Protein AF-A0A1Q6K5W5-F1 (afdb_monomer)

Nearest PDB structures (foldseek):
  8qoz-assembly1_A  TM=5.481E-01  e=4.706E+00  Homo sapiens
  1oe5-assembly1_B  TM=5.941E-01  e=8.764E+00  Xenopus laevis

Structure (mmCIF, N/CA/C/O backbone):
data_AF-A0A1Q6K5W5-F1
#
_entry.id   AF-A0A1Q6K5W5-F1
#
loop_
_atom_site.group_PDB
_atom_site.id
_atom_site.type_symbol
_atom_site.label_atom_id
_atom_site.label_alt_id
_atom_site.label_comp_id
_atom_site.label_asym_id
_atom_site.label_entity_id
_atom_site.label_seq_id
_atom_site.pdbx_PDB_ins_code
_atom_site.Cartn_x
_atom_site.Cartn_y
_atom_site.Cartn_z
_atom_site.occupancy
_atom_site.B_iso_or_equiv
_atom_site.auth_seq_id
_atom_site.auth_comp_id
_atom_site.auth_asym_id
_atom_site.auth_atom_id
_atom_site.pdbx_PDB_model_num
ATOM 1 N N . MET A 1 1 ? -31.788 -25.763 -8.143 1.00 43.78 1 MET A N 1
ATOM 2 C CA . MET A 1 1 ? -30.328 -25.983 -8.083 1.00 43.78 1 MET A CA 1
ATOM 3 C C . MET A 1 1 ? -29.753 -24.841 -7.254 1.00 43.78 1 MET A C 1
ATOM 5 O O . MET A 1 1 ? -29.617 -23.742 -7.770 1.00 43.78 1 MET A O 1
ATOM 9 N N . ASN A 1 2 ? -29.578 -25.044 -5.943 1.00 41.84 2 ASN A N 1
ATOM 10 C CA . ASN A 1 2 ? -29.173 -23.977 -5.020 1.00 41.84 2 ASN A CA 1
ATOM 11 C C . ASN A 1 2 ? -27.651 -23.857 -5.021 1.00 41.84 2 ASN A C 1
ATOM 13 O O . ASN A 1 2 ? -26.967 -24.567 -4.290 1.00 41.84 2 ASN A O 1
ATOM 17 N N . ILE A 1 3 ? -27.133 -22.972 -5.869 1.00 48.47 3 ILE A N 1
ATOM 18 C CA . ILE A 1 3 ? -25.742 -22.535 -5.790 1.00 48.47 3 ILE A CA 1
ATOM 19 C C . ILE A 1 3 ? -25.660 -21.592 -4.585 1.00 48.47 3 ILE A C 1
ATOM 21 O O . ILE A 1 3 ? -26.181 -20.480 -4.613 1.00 48.47 3 ILE A O 1
ATOM 25 N N . THR A 1 4 ? -25.080 -22.060 -3.483 1.00 48.31 4 THR A N 1
ATOM 26 C CA . THR A 1 4 ? -24.908 -21.265 -2.262 1.00 48.31 4 THR A CA 1
ATOM 27 C C . THR A 1 4 ? -23.870 -20.173 -2.511 1.00 48.31 4 THR A C 1
ATOM 29 O O . THR A 1 4 ? -22.826 -20.454 -3.096 1.00 48.31 4 THR A O 1
ATOM 32 N N . ILE A 1 5 ? -24.101 -18.951 -2.022 1.00 50.88 5 ILE A N 1
ATOM 33 C CA . ILE A 1 5 ? -23.175 -17.803 -2.147 1.00 50.88 5 ILE A CA 1
ATOM 34 C C . ILE A 1 5 ? -21.733 -18.184 -1.749 1.00 50.88 5 ILE A C 1
ATOM 36 O O . ILE A 1 5 ? -20.779 -17.819 -2.430 1.00 50.88 5 ILE A O 1
ATOM 40 N N . ASN A 1 6 ? -21.580 -19.030 -0.726 1.00 44.00 6 ASN A N 1
ATOM 41 C CA . ASN A 1 6 ? -20.289 -19.556 -0.269 1.00 44.00 6 ASN A CA 1
ATOM 42 C C . ASN A 1 6 ? -19.522 -20.372 -1.327 1.00 44.00 6 ASN A C 1
ATOM 44 O O . ASN A 1 6 ? -18.296 -20.387 -1.304 1.00 44.00 6 ASN A O 1
ATOM 48 N N . SER A 1 7 ? -20.217 -21.057 -2.241 1.00 50.56 7 SER A N 1
ATOM 49 C CA . SER A 1 7 ? -19.577 -21.793 -3.343 1.00 50.56 7 SER A CA 1
ATOM 50 C C . SER A 1 7 ? -19.033 -20.849 -4.415 1.00 50.56 7 SER A C 1
ATOM 52 O O . SER A 1 7 ? -17.930 -21.052 -4.903 1.00 50.56 7 SER A O 1
ATOM 54 N N . ILE A 1 8 ? -19.748 -19.754 -4.693 1.00 52.75 8 ILE A N 1
ATOM 55 C CA . ILE A 1 8 ? -19.333 -18.733 -5.662 1.00 52.75 8 ILE A CA 1
ATOM 56 C C . ILE A 1 8 ? -18.112 -17.967 -5.141 1.00 52.75 8 ILE A C 1
ATOM 58 O O . ILE A 1 8 ? -17.171 -17.740 -5.898 1.00 52.75 8 ILE A O 1
ATOM 62 N N . ILE A 1 9 ? -18.108 -17.606 -3.852 1.00 47.22 9 ILE A N 1
ATOM 63 C CA . ILE A 1 9 ? -16.974 -16.927 -3.204 1.00 47.22 9 ILE A CA 1
ATOM 64 C C . ILE A 1 9 ? -15.739 -17.834 -3.216 1.00 47.22 9 ILE A C 1
ATOM 66 O O . ILE A 1 9 ? -14.692 -17.416 -3.702 1.00 47.22 9 ILE A O 1
ATOM 70 N N . LYS A 1 10 ? -15.879 -19.104 -2.806 1.00 45.16 10 LYS A N 1
ATOM 71 C CA . LYS A 1 10 ? -14.777 -20.077 -2.870 1.00 45.16 10 LYS A CA 1
ATOM 72 C C . LYS A 1 10 ? -14.250 -20.269 -4.287 1.00 45.16 10 LYS A C 1
ATOM 74 O O . LYS A 1 10 ? -13.040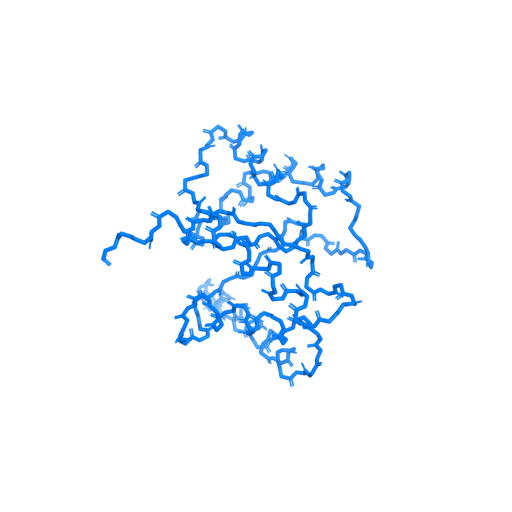 -20.332 -4.474 1.00 45.16 10 LYS A O 1
ATOM 79 N N . ASP A 1 11 ? -15.118 -20.343 -5.291 1.00 48.88 11 ASP A N 1
ATOM 80 C CA . ASP A 1 11 ? -14.697 -20.512 -6.683 1.00 48.88 11 ASP A CA 1
ATOM 81 C C . ASP A 1 11 ? -13.982 -19.269 -7.233 1.00 48.88 11 ASP A C 1
ATOM 83 O O . ASP A 1 11 ? -13.048 -19.402 -8.029 1.00 48.88 11 ASP A O 1
ATOM 87 N N . ALA A 1 12 ? -14.385 -18.065 -6.815 1.00 50.59 12 ALA A N 1
ATOM 88 C CA . ALA A 1 12 ? -13.723 -16.813 -7.179 1.00 50.59 12 ALA A CA 1
ATOM 89 C C . ALA A 1 12 ? -12.337 -16.695 -6.521 1.00 50.59 12 ALA A C 1
ATOM 91 O O . ALA A 1 12 ? -11.352 -16.484 -7.232 1.00 50.59 12 ALA A O 1
ATOM 92 N N . GLU A 1 13 ? -12.243 -16.949 -5.212 1.00 44.19 13 GLU A N 1
ATOM 93 C CA . GLU A 1 13 ? -10.979 -17.002 -4.461 1.00 44.19 13 GLU A CA 1
ATOM 94 C C . GLU A 1 13 ? -10.033 -18.058 -5.042 1.00 44.19 13 GLU A C 1
ATOM 96 O O . GLU A 1 13 ? -8.848 -17.805 -5.251 1.00 44.19 13 GLU A O 1
ATOM 101 N N . THR A 1 14 ? -10.560 -19.234 -5.397 1.00 47.56 14 THR A N 1
ATOM 102 C CA . THR A 1 14 ? -9.768 -20.323 -5.983 1.00 47.56 14 THR A CA 1
ATOM 103 C C . THR A 1 14 ? -9.261 -19.955 -7.379 1.00 47.56 14 THR A C 1
ATOM 105 O O . THR A 1 14 ? -8.121 -20.280 -7.721 1.00 47.56 14 THR A O 1
ATOM 108 N N . LYS A 1 15 ? -10.053 -19.252 -8.200 1.00 49.16 15 LYS A N 1
ATOM 109 C CA . LYS A 1 15 ? -9.634 -18.789 -9.536 1.00 49.16 15 LYS A CA 1
ATOM 110 C C . LYS A 1 15 ? -8.591 -17.679 -9.463 1.00 49.16 15 LYS A C 1
ATOM 112 O O . LYS A 1 15 ? -7.614 -17.741 -10.211 1.00 49.16 15 LYS A O 1
ATOM 117 N N . GLU A 1 16 ? -8.758 -16.714 -8.563 1.00 50.16 16 GLU A N 1
ATOM 118 C CA . GLU A 1 16 ? -7.774 -15.656 -8.325 1.00 50.16 16 GLU A CA 1
ATOM 119 C C . GLU A 1 16 ? -6.469 -16.240 -7.772 1.00 50.16 16 GLU A C 1
ATOM 121 O O . GLU A 1 16 ? -5.404 -16.011 -8.346 1.00 50.16 16 GLU A O 1
ATOM 126 N N . TYR A 1 17 ? -6.546 -17.118 -6.768 1.00 48.88 17 TYR A N 1
ATOM 127 C CA . TYR A 1 17 ? -5.397 -17.846 -6.227 1.00 48.88 17 TYR A CA 1
ATOM 128 C C . TYR A 1 17 ? -4.689 -18.693 -7.293 1.00 48.88 17 TYR A C 1
ATOM 130 O O . TYR A 1 17 ? -3.462 -18.678 -7.395 1.00 48.88 17 TYR A O 1
ATOM 138 N N . THR A 1 18 ? -5.434 -19.400 -8.147 1.00 49.84 18 THR A N 1
ATOM 139 C CA . THR A 1 18 ? -4.855 -20.219 -9.226 1.00 49.84 18 THR A CA 1
ATOM 140 C C . THR A 1 18 ? -4.207 -19.354 -10.308 1.00 49.84 18 THR A C 1
ATOM 142 O O . THR A 1 18 ? -3.136 -19.698 -10.812 1.00 49.84 18 THR A O 1
ATOM 145 N N . TYR A 1 19 ? -4.804 -18.209 -10.650 1.00 54.47 19 TYR A N 1
ATOM 146 C CA . TYR A 1 19 ? -4.219 -17.232 -1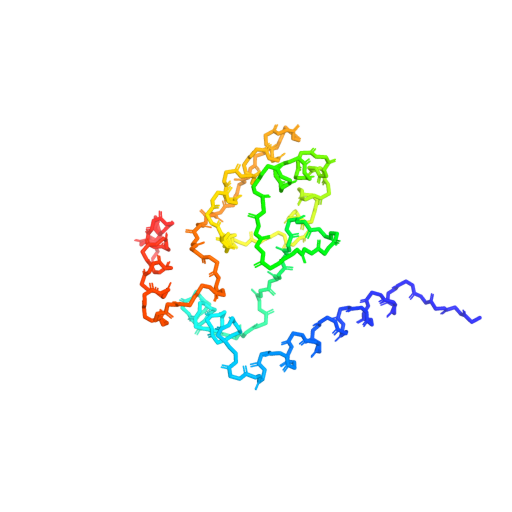1.568 1.00 54.47 19 TYR A CA 1
ATOM 147 C C . TYR A 1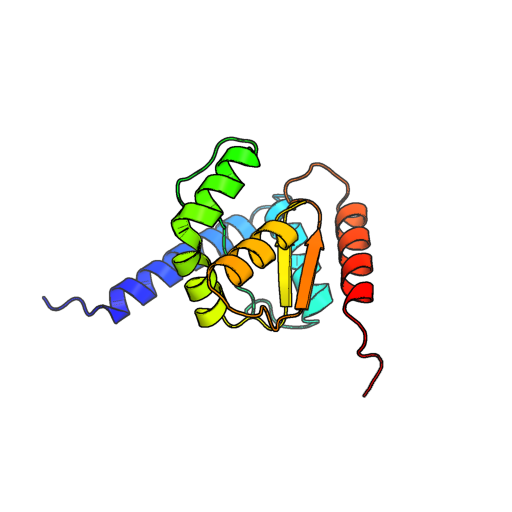 19 ? -2.933 -16.625 -10.996 1.00 54.47 19 TYR A C 1
ATOM 149 O O . TYR A 1 19 ? -1.908 -16.590 -11.683 1.00 54.47 19 TYR A O 1
ATOM 157 N N . LEU A 1 20 ? -2.946 -16.217 -9.725 1.00 54.12 20 LEU A N 1
ATOM 158 C CA . LEU A 1 20 ? -1.775 -15.696 -9.026 1.00 54.12 20 LEU A CA 1
ATOM 159 C C . LEU A 1 20 ? -0.676 -16.756 -8.933 1.00 54.12 20 LEU A C 1
ATOM 161 O O . LEU A 1 20 ? 0.450 -16.478 -9.326 1.00 54.12 20 LEU A O 1
ATOM 165 N N . LYS A 1 21 ? -0.990 -17.999 -8.548 1.00 55.66 21 LYS A N 1
ATOM 166 C CA . LYS A 1 21 ? -0.033 -19.118 -8.489 1.00 55.66 21 LYS A CA 1
ATOM 167 C C . LYS A 1 21 ? 0.562 -19.452 -9.861 1.00 55.66 21 LYS A C 1
ATOM 169 O O . LYS A 1 21 ? 1.768 -19.662 -9.981 1.00 55.66 21 LYS A O 1
ATOM 174 N N . LYS A 1 22 ? -0.253 -19.441 -10.921 1.00 54.50 22 LYS A N 1
ATOM 175 C CA . LYS A 1 22 ? 0.200 -19.656 -12.306 1.00 54.50 22 LYS A CA 1
ATOM 176 C C . LYS A 1 22 ? 1.114 -18.528 -12.790 1.00 54.50 22 LYS A C 1
ATOM 178 O O . LYS A 1 22 ? 2.093 -18.805 -13.479 1.00 54.50 22 LYS A O 1
ATOM 183 N N . ASN A 1 23 ? 0.852 -17.279 -12.410 1.00 52.69 23 ASN A N 1
ATOM 184 C CA . ASN A 1 23 ? 1.735 -16.156 -12.733 1.00 52.69 23 ASN A CA 1
ATOM 185 C C . ASN A 1 23 ? 2.994 -16.130 -11.855 1.00 52.69 23 ASN A C 1
ATOM 187 O O . ASN A 1 23 ? 4.072 -15.856 -12.373 1.00 52.69 23 ASN A O 1
ATOM 191 N N . MET A 1 24 ? 2.894 -16.532 -10.585 1.00 53.16 24 MET A N 1
ATOM 192 C CA . MET A 1 24 ? 4.024 -16.722 -9.667 1.00 53.16 24 MET A CA 1
ATOM 193 C C . MET A 1 24 ? 4.972 -17.844 -10.097 1.00 53.16 24 MET A C 1
ATOM 195 O O . MET A 1 24 ? 6.156 -17.790 -9.784 1.00 53.16 24 MET A O 1
ATOM 199 N 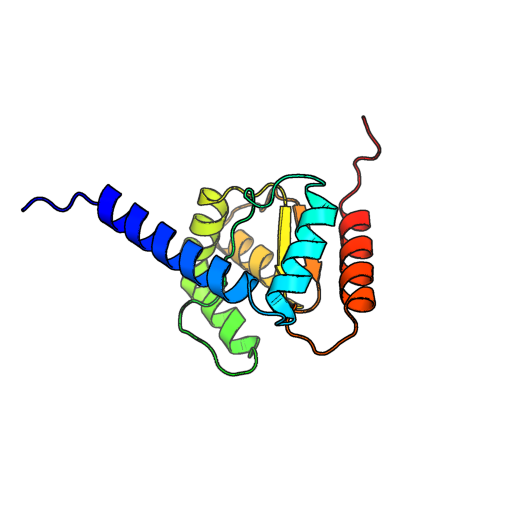N . SER A 1 25 ? 4.487 -18.823 -10.867 1.00 49.84 25 SER A N 1
ATOM 200 C CA . SER A 1 25 ? 5.322 -19.876 -11.461 1.00 49.84 25 SER A CA 1
ATOM 201 C C . SER A 1 25 ? 6.153 -19.425 -12.673 1.00 49.84 25 SER A C 1
ATOM 203 O O . SER A 1 25 ? 7.031 -20.158 -13.123 1.00 49.84 25 SER A O 1
ATOM 205 N N . LYS A 1 26 ? 5.903 -18.227 -13.223 1.00 52.50 26 LYS A N 1
ATOM 206 C CA . LYS A 1 26 ? 6.682 -17.668 -14.336 1.00 52.50 26 LYS A CA 1
ATOM 207 C C . LYS A 1 26 ? 7.804 -16.791 -13.778 1.00 52.50 26 LYS A C 1
ATOM 209 O O . LYS A 1 26 ? 7.537 -15.950 -12.926 1.00 52.50 26 LYS A O 1
ATOM 214 N N . ASN A 1 27 ? 9.012 -16.878 -14.350 1.00 57.31 27 ASN A N 1
ATOM 215 C CA . ASN A 1 27 ? 10.197 -16.031 -14.067 1.00 57.31 27 ASN A CA 1
ATOM 216 C C . ASN A 1 27 ? 10.003 -14.511 -14.313 1.00 57.31 27 ASN A C 1
ATOM 218 O O . ASN A 1 27 ? 10.969 -13.764 -14.474 1.00 57.31 27 ASN A O 1
ATOM 222 N N . SER A 1 28 ? 8.761 -14.036 -14.376 1.00 68.19 28 SER A N 1
ATOM 223 C CA . SER A 1 28 ? 8.418 -12.624 -14.456 1.00 68.19 28 SER A CA 1
ATOM 224 C C . SER A 1 28 ? 8.869 -11.869 -13.199 1.00 68.19 28 SER A C 1
ATOM 226 O O . SER A 1 28 ? 8.928 -12.413 -12.097 1.00 68.19 28 SER A O 1
ATOM 228 N N . ILE A 1 29 ? 9.223 -10.597 -13.385 1.00 76.06 29 ILE A N 1
ATOM 229 C CA . ILE A 1 29 ? 9.856 -9.753 -12.361 1.00 76.06 29 ILE A CA 1
ATOM 230 C C . ILE A 1 29 ? 8.942 -9.563 -11.141 1.00 76.06 29 ILE A C 1
ATOM 232 O O . ILE A 1 29 ? 9.397 -9.661 -10.004 1.00 76.06 29 ILE A O 1
ATOM 236 N N . PHE A 1 30 ? 7.649 -9.331 -11.378 1.00 77.75 30 PHE A N 1
ATOM 237 C CA . PHE A 1 30 ? 6.696 -8.957 -10.334 1.00 77.75 30 PHE A CA 1
ATOM 238 C C . PHE A 1 30 ? 6.495 -10.061 -9.273 1.00 77.75 30 PHE A C 1
ATOM 240 O O . PHE A 1 30 ? 6.759 -9.798 -8.100 1.00 77.75 30 PHE A O 1
ATOM 247 N N . PRO A 1 31 ? 6.143 -11.313 -9.628 1.00 79.69 31 PRO A N 1
ATOM 248 C CA . PRO A 1 31 ? 5.960 -12.368 -8.635 1.00 79.69 31 PRO A CA 1
ATOM 249 C C . PRO A 1 31 ? 7.249 -12.778 -7.917 1.00 79.69 31 PRO A C 1
ATOM 251 O O . PRO A 1 31 ? 7.222 -13.120 -6.738 1.00 79.69 31 PRO A O 1
ATOM 254 N N . ARG A 1 32 ? 8.399 -12.700 -8.603 1.00 82.44 32 ARG A N 1
ATOM 255 C CA . ARG A 1 32 ? 9.706 -12.967 -7.989 1.00 82.44 32 ARG A CA 1
ATOM 256 C C . ARG A 1 32 ? 10.019 -11.970 -6.874 1.00 82.44 32 ARG A C 1
ATOM 258 O O . ARG A 1 32 ? 10.488 -12.373 -5.814 1.00 82.44 32 ARG A O 1
ATOM 265 N N . ARG A 1 33 ? 9.759 -10.680 -7.103 1.00 85.94 33 ARG A N 1
ATOM 266 C CA . ARG A 1 33 ? 9.977 -9.626 -6.101 1.00 85.94 33 ARG A CA 1
ATOM 267 C C . ARG A 1 33 ? 9.007 -9.730 -4.937 1.00 85.94 33 ARG A C 1
ATOM 269 O O . ARG A 1 33 ? 9.448 -9.648 -3.800 1.00 85.94 33 ARG A O 1
ATOM 276 N N . ILE A 1 34 ? 7.736 -10.016 -5.214 1.00 83.88 34 ILE A N 1
ATOM 277 C CA . ILE A 1 34 ? 6.748 -10.336 -4.178 1.00 83.88 34 ILE A CA 1
ATOM 278 C C . ILE A 1 34 ? 7.260 -11.449 -3.268 1.00 83.88 34 ILE A C 1
ATOM 280 O O . ILE A 1 34 ? 7.314 -11.257 -2.059 1.00 83.88 34 ILE A O 1
ATOM 284 N N . LYS A 1 35 ? 7.724 -12.566 -3.840 1.00 82.06 35 LYS A N 1
ATOM 285 C CA . LYS A 1 35 ? 8.252 -13.684 -3.052 1.00 82.06 35 LYS A CA 1
ATOM 286 C C . LYS A 1 35 ? 9.409 -13.252 -2.141 1.00 82.06 35 LYS A C 1
ATOM 288 O O . LYS A 1 35 ? 9.406 -13.585 -0.962 1.00 82.06 35 LYS A O 1
ATOM 293 N N . LYS A 1 36 ? 10.357 -12.464 -2.660 1.00 85.31 36 LYS A N 1
ATOM 294 C CA . LYS A 1 36 ? 11.479 -11.933 -1.866 1.00 85.31 36 LYS A CA 1
ATOM 295 C C . LYS A 1 36 ? 11.014 -11.006 -0.734 1.00 85.31 36 LYS A C 1
ATOM 297 O O . LYS A 1 36 ? 11.533 -11.097 0.372 1.00 85.31 36 LYS A O 1
ATOM 302 N N . MET A 1 37 ? 10.037 -10.131 -0.987 1.00 86.06 37 MET A N 1
ATOM 303 C CA . MET A 1 37 ? 9.464 -9.249 0.042 1.00 86.06 37 MET A CA 1
ATOM 304 C C . MET A 1 37 ? 8.732 -10.042 1.128 1.00 86.06 37 MET A C 1
ATOM 306 O O . MET A 1 37 ? 8.867 -9.734 2.308 1.00 86.06 37 MET A O 1
ATOM 310 N N . GLN A 1 38 ? 8.000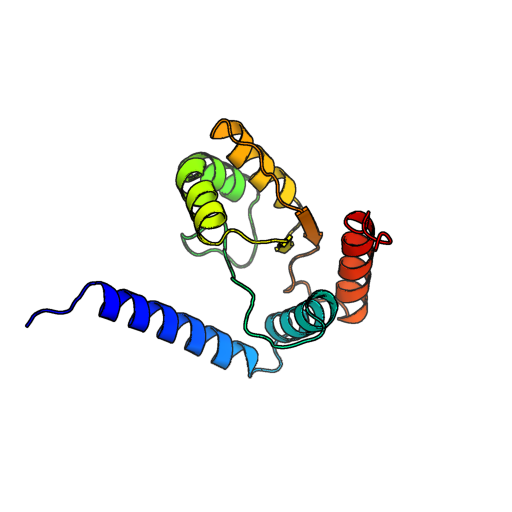 -11.089 0.744 1.00 80.06 38 GLN A N 1
ATOM 311 C CA . GLN A 1 38 ? 7.341 -11.989 1.689 1.00 80.06 38 GLN A CA 1
ATOM 312 C C . GLN A 1 38 ? 8.346 -12.721 2.578 1.00 80.06 38 GLN A C 1
ATOM 314 O O . GLN A 1 38 ? 8.167 -12.755 3.792 1.00 80.06 38 GLN A O 1
ATOM 319 N N . GLU A 1 39 ? 9.399 -13.292 1.985 1.00 82.25 39 GLU A N 1
ATOM 320 C CA . GLU A 1 39 ? 10.467 -13.981 2.720 1.00 82.25 39 GLU A CA 1
ATOM 321 C C . GLU A 1 39 ? 11.150 -13.040 3.725 1.00 82.25 39 GLU A C 1
ATOM 323 O O . GLU A 1 39 ? 11.438 -13.449 4.849 1.00 82.25 39 GLU A O 1
ATOM 328 N N . GLU A 1 40 ? 11.339 -11.770 3.357 1.00 84.25 40 GLU A N 1
ATOM 329 C CA . GLU A 1 40 ? 11.923 -10.753 4.234 1.00 84.25 40 GLU A CA 1
ATOM 330 C C . GLU A 1 40 ? 11.017 -10.399 5.431 1.00 84.25 40 GLU A C 1
ATOM 332 O O . GLU A 1 40 ? 11.515 -10.267 6.550 1.00 84.25 40 GLU A O 1
ATOM 337 N N . VAL A 1 41 ? 9.699 -10.270 5.221 1.00 80.62 41 VAL A N 1
ATOM 338 C CA . VAL A 1 41 ? 8.738 -9.886 6.278 1.00 80.62 41 VAL A CA 1
ATOM 339 C C . VAL A 1 41 ? 8.352 -11.066 7.163 1.00 80.62 41 VAL A C 1
ATOM 341 O O . VAL A 1 41 ? 8.484 -10.997 8.382 1.00 80.62 41 VAL A O 1
ATOM 344 N N . LEU A 1 42 ? 7.857 -12.150 6.566 1.00 70.38 42 LEU A N 1
ATOM 345 C CA . LEU A 1 42 ? 7.232 -13.251 7.305 1.00 70.38 42 LEU A CA 1
ATOM 346 C C . LEU A 1 42 ? 8.253 -14.259 7.826 1.00 70.38 42 LEU A C 1
ATOM 348 O O . LEU A 1 42 ? 7.935 -15.042 8.723 1.00 70.38 42 LEU A O 1
ATOM 352 N N . ARG A 1 43 ? 9.455 -14.294 7.227 1.00 68.44 43 ARG A N 1
ATOM 353 C CA . ARG A 1 43 ? 10.521 -15.277 7.500 1.00 68.44 43 ARG A CA 1
ATOM 354 C C . ARG A 1 43 ? 10.047 -16.748 7.456 1.00 68.44 43 ARG A C 1
ATOM 356 O O . ARG A 1 43 ? 10.777 -17.636 7.885 1.00 68.44 43 ARG A O 1
ATOM 363 N N . THR A 1 44 ? 8.826 -17.007 6.966 1.00 55.78 44 THR A N 1
ATOM 364 C CA . THR A 1 44 ? 8.082 -18.281 6.970 1.00 55.78 44 THR A CA 1
ATOM 365 C C . THR A 1 44 ? 7.005 -18.292 5.852 1.00 55.78 44 THR A C 1
ATOM 367 O O . THR A 1 44 ? 7.145 -17.587 4.856 1.00 55.78 44 THR A O 1
ATOM 370 N N . ASN A 1 45 ? 5.975 -19.147 5.959 1.00 55.06 45 ASN A N 1
ATOM 371 C CA . ASN A 1 45 ? 5.084 -19.613 4.884 1.00 55.06 45 ASN A CA 1
ATOM 372 C C . ASN A 1 45 ? 4.326 -18.503 4.109 1.00 55.06 45 ASN A C 1
ATOM 374 O O . ASN A 1 45 ? 3.826 -17.538 4.672 1.00 55.06 45 ASN A O 1
ATOM 378 N N . ILE A 1 46 ? 4.173 -18.726 2.799 1.00 59.03 46 ILE A N 1
ATOM 379 C CA . ILE A 1 46 ? 3.786 -17.801 1.710 1.00 59.03 46 ILE A CA 1
ATOM 380 C C . ILE A 1 46 ? 2.286 -17.413 1.715 1.00 59.03 46 ILE A C 1
ATOM 382 O O . ILE A 1 46 ? 1.840 -16.646 0.862 1.00 59.03 46 ILE A O 1
ATOM 386 N N . ASN A 1 47 ? 1.491 -17.932 2.655 1.00 63.66 47 ASN A N 1
ATOM 387 C CA . ASN A 1 47 ? 0.025 -17.885 2.583 1.00 63.66 47 ASN A CA 1
ATOM 388 C C . ASN A 1 47 ? -0.632 -16.679 3.276 1.00 63.66 47 ASN A C 1
ATOM 390 O O . ASN A 1 47 ? -1.840 -16.525 3.137 1.00 63.66 47 ASN A O 1
ATOM 394 N N . ASP A 1 48 ? 0.121 -15.842 3.994 1.00 76.25 48 ASP A N 1
ATOM 395 C CA . ASP A 1 48 ? -0.443 -14.760 4.819 1.00 76.25 48 ASP A CA 1
ATOM 396 C C . ASP A 1 48 ? -0.276 -13.369 4.185 1.00 76.25 48 ASP A C 1
ATOM 398 O O . ASP A 1 48 ? 0.199 -12.416 4.799 1.00 76.25 48 ASP A O 1
ATOM 402 N N . ILE A 1 49 ? -0.594 -13.262 2.891 1.00 81.75 49 ILE A N 1
ATOM 403 C CA . ILE A 1 49 ? -0.647 -11.976 2.187 1.00 81.75 49 ILE A CA 1
ATOM 404 C C . ILE A 1 49 ? -1.914 -11.866 1.351 1.00 81.75 49 ILE A C 1
ATOM 406 O O . ILE A 1 49 ? -2.414 -12.854 0.816 1.00 81.75 49 ILE A O 1
ATOM 410 N N . THR A 1 50 ? -2.384 -10.636 1.171 1.00 86.62 50 THR A N 1
ATOM 411 C CA . THR A 1 50 ? -3.493 -10.317 0.270 1.00 86.62 50 THR A CA 1
ATOM 412 C C . THR A 1 50 ? -3.076 -9.213 -0.692 1.00 86.62 50 THR A C 1
ATOM 414 O O . THR A 1 50 ? -2.346 -8.293 -0.322 1.00 86.62 50 THR A O 1
ATOM 417 N N . PHE A 1 51 ? -3.549 -9.299 -1.934 1.00 87.25 51 PHE A N 1
ATOM 418 C CA . PHE A 1 51 ? -3.333 -8.276 -2.950 1.00 87.25 51 PHE A CA 1
ATOM 419 C C . PHE A 1 51 ? -4.587 -7.443 -3.137 1.00 87.25 51 PHE A C 1
ATOM 421 O O . PHE A 1 51 ? -5.688 -7.969 -3.258 1.00 87.25 51 PHE A O 1
ATOM 428 N N . MET A 1 52 ? -4.402 -6.133 -3.234 1.00 89.94 52 MET A N 1
ATOM 429 C CA . MET A 1 52 ? -5.490 -5.211 -3.502 1.00 89.94 52 MET A CA 1
ATOM 430 C C . MET A 1 52 ? -4.998 -4.084 -4.403 1.00 89.94 52 MET A C 1
ATOM 432 O O . MET A 1 52 ? -4.103 -3.323 -4.044 1.00 89.94 52 MET A O 1
ATOM 436 N N . ASN A 1 53 ? -5.630 -3.942 -5.565 1.00 90.19 53 ASN A N 1
ATOM 437 C CA . ASN A 1 53 ? -5.499 -2.737 -6.380 1.00 90.19 53 ASN A CA 1
ATOM 438 C C . ASN A 1 53 ? -6.499 -1.679 -5.907 1.00 90.19 53 ASN A C 1
ATOM 440 O O . ASN A 1 53 ? -7.654 -2.014 -5.638 1.00 90.19 53 ASN A O 1
ATOM 444 N N . ILE A 1 54 ? -6.081 -0.409 -5.875 1.00 92.88 54 ILE A N 1
ATOM 445 C CA . ILE A 1 54 ? -6.974 0.725 -5.586 1.00 92.88 54 ILE A CA 1
ATOM 446 C C . ILE A 1 54 ? -8.004 0.886 -6.709 1.00 92.88 54 ILE A C 1
ATOM 448 O O . ILE A 1 54 ? -9.199 0.915 -6.446 1.00 92.88 54 ILE A O 1
ATOM 452 N N . ASN A 1 55 ? -7.557 0.960 -7.967 1.00 90.81 55 ASN A N 1
ATOM 453 C CA . ASN A 1 55 ? -8.451 1.043 -9.121 1.00 90.81 55 ASN A CA 1
ATOM 454 C C . ASN A 1 55 ? -8.827 -0.363 -9.614 1.00 90.81 55 ASN A C 1
ATOM 456 O O . ASN A 1 55 ? -7.946 -1.173 -9.906 1.00 90.81 55 ASN A O 1
ATOM 460 N N . LYS A 1 56 ? -10.132 -0.640 -9.737 1.00 88.62 56 LYS A N 1
ATOM 461 C CA . LYS A 1 56 ? -10.669 -1.939 -10.177 1.00 88.62 56 LYS A CA 1
ATOM 462 C C . LYS A 1 56 ? -11.131 -1.966 -11.641 1.00 88.62 56 LYS A C 1
ATOM 464 O O . LYS A 1 56 ? -11.502 -3.022 -12.135 1.00 88.62 56 LYS A O 1
ATOM 469 N N . ARG A 1 57 ? -11.118 -0.837 -12.361 1.00 82.00 57 ARG A N 1
ATOM 470 C CA . ARG A 1 57 ? -11.697 -0.712 -13.720 1.00 82.00 57 ARG A CA 1
ATOM 471 C C . ARG A 1 57 ? -10.823 -1.278 -14.851 1.00 82.00 57 ARG A C 1
ATOM 473 O O . ARG A 1 57 ? -11.149 -1.087 -16.018 1.00 82.00 57 ARG A O 1
ATOM 480 N N . GLY A 1 58 ? -9.731 -1.973 -14.527 1.00 67.75 58 GLY A N 1
ATOM 481 C CA . GLY A 1 58 ? -8.659 -2.247 -15.488 1.00 67.75 58 GLY A CA 1
ATOM 482 C C . GLY A 1 58 ? -7.883 -0.967 -15.828 1.00 67.75 58 GLY A C 1
ATOM 483 O O . GLY A 1 58 ? -8.373 0.144 -15.624 1.00 67.75 58 GLY A O 1
ATOM 484 N N . GLY A 1 59 ? -6.637 -1.106 -16.279 1.00 66.50 59 GLY A N 1
ATOM 485 C CA . GLY A 1 59 ? -5.735 0.029 -16.491 1.00 66.50 59 GLY A CA 1
ATOM 486 C C . GLY A 1 59 ? -4.931 -0.064 -17.782 1.00 66.50 59 GLY A C 1
ATOM 487 O O . GLY A 1 59 ? -4.851 -1.118 -18.411 1.00 66.50 59 GLY A O 1
ATOM 488 N N . PHE A 1 60 ? -4.334 1.068 -18.152 1.00 62.38 60 PHE A N 1
ATOM 489 C CA . PHE A 1 60 ? -3.344 1.178 -19.222 1.00 62.38 60 PHE A CA 1
ATOM 490 C C . PHE A 1 60 ? -1.961 0.712 -18.733 1.00 62.38 60 PHE A C 1
ATOM 492 O O . PHE A 1 60 ? -1.786 0.348 -17.571 1.00 62.38 60 PHE A O 1
ATOM 499 N N . SER A 1 61 ? -0.953 0.735 -19.609 1.00 70.25 61 SER A N 1
ATOM 500 C CA . SER A 1 61 ? 0.432 0.350 -19.285 1.00 70.25 61 SER A CA 1
ATOM 501 C C . SER A 1 61 ? 1.121 1.242 -18.239 1.00 70.25 61 SER A C 1
ATOM 503 O O . SER A 1 61 ? 2.223 0.916 -17.801 1.00 70.25 61 SER A O 1
ATOM 505 N N . TYR A 1 62 ? 0.492 2.349 -17.834 1.00 72.56 62 TYR A N 1
ATOM 506 C CA . TYR A 1 62 ? 0.986 3.288 -16.832 1.00 72.56 62 TYR A CA 1
ATOM 507 C C . TYR A 1 62 ? -0.153 3.811 -15.947 1.00 72.56 62 TYR A C 1
ATOM 509 O O . TYR A 1 62 ? -1.329 3.782 -16.321 1.00 72.56 62 TYR A O 1
ATOM 517 N N . THR A 1 63 ? 0.214 4.319 -14.771 1.00 81.56 63 THR A N 1
ATOM 518 C CA . THR A 1 63 ? -0.722 4.924 -13.820 1.00 81.56 63 THR A CA 1
ATOM 519 C C . THR A 1 63 ? -0.795 6.430 -14.036 1.00 81.56 63 THR A C 1
ATOM 521 O O . THR A 1 63 ? 0.191 7.136 -13.839 1.00 81.56 63 THR A O 1
ATOM 524 N N . ASP A 1 64 ? -1.979 6.936 -14.371 1.00 88.69 64 ASP A N 1
ATOM 525 C CA . ASP A 1 64 ? -2.289 8.361 -14.259 1.00 88.69 64 ASP A CA 1
ATOM 526 C C . ASP A 1 64 ? -2.746 8.663 -12.823 1.00 88.69 64 ASP A C 1
ATOM 528 O O . ASP A 1 64 ? -3.793 8.188 -12.366 1.00 88.69 64 ASP A O 1
ATOM 532 N N . MET A 1 65 ? -1.951 9.451 -12.095 1.00 90.31 65 MET A N 1
ATOM 533 C CA . MET A 1 65 ? -2.234 9.777 -10.697 1.00 90.31 65 MET A CA 1
ATOM 534 C C . MET A 1 65 ? -3.487 10.635 -10.523 1.00 90.31 65 MET A C 1
ATOM 536 O O . MET A 1 65 ? -4.147 10.524 -9.492 1.00 90.31 65 MET A O 1
ATOM 540 N N . THR A 1 66 ? -3.854 11.469 -11.493 1.00 91.88 66 THR A N 1
ATOM 541 C CA . THR A 1 66 ? -5.086 12.268 -11.430 1.00 91.88 66 THR A CA 1
ATOM 542 C C . THR A 1 66 ? -6.298 11.351 -11.502 1.00 91.88 66 THR A C 1
ATOM 544 O O . THR A 1 66 ? -7.178 11.421 -10.644 1.00 91.88 66 THR A O 1
ATOM 547 N N . ILE A 1 67 ? -6.303 10.425 -12.464 1.00 91.88 67 ILE A N 1
ATOM 548 C CA . ILE A 1 67 ? -7.369 9.425 -12.606 1.00 91.88 67 ILE A CA 1
ATOM 549 C C . ILE A 1 67 ? -7.450 8.548 -11.355 1.00 91.88 67 ILE A C 1
ATOM 551 O O . ILE A 1 67 ? -8.543 8.309 -10.838 1.00 91.88 67 ILE A O 1
ATOM 555 N N . LEU A 1 68 ? -6.304 8.100 -10.836 1.00 93.50 68 LEU A N 1
ATOM 556 C CA . LEU A 1 68 ? -6.260 7.270 -9.638 1.00 93.50 68 LEU A CA 1
ATOM 557 C C . LEU A 1 68 ? -6.782 8.008 -8.399 1.00 93.50 68 LEU A C 1
ATOM 559 O O . LEU A 1 68 ? -7.564 7.435 -7.644 1.00 93.50 68 LEU A O 1
ATOM 563 N N . ASN A 1 69 ? -6.393 9.272 -8.199 1.00 95.44 69 ASN A N 1
ATOM 564 C CA . ASN A 1 69 ? -6.903 10.101 -7.104 1.00 95.44 69 ASN A CA 1
ATOM 565 C C . ASN A 1 69 ? -8.424 10.276 -7.214 1.00 95.44 69 ASN A C 1
ATOM 567 O O . ASN A 1 69 ? -9.131 10.063 -6.230 1.00 95.44 69 ASN A O 1
ATOM 571 N N . THR A 1 70 ? -8.938 10.621 -8.399 1.00 95.44 70 THR A N 1
ATOM 572 C CA . THR A 1 70 ? -10.383 10.774 -8.625 1.00 95.44 70 THR A CA 1
ATOM 573 C C . THR A 1 70 ? -11.126 9.474 -8.342 1.00 95.44 70 THR A C 1
ATOM 575 O O . THR A 1 70 ? -12.135 9.490 -7.640 1.00 95.44 70 THR A O 1
ATOM 578 N N . TYR A 1 71 ? -10.603 8.339 -8.816 1.00 95.94 71 TYR A N 1
ATOM 579 C CA . TYR A 1 71 ? -11.172 7.028 -8.517 1.00 95.94 71 TYR A CA 1
ATOM 580 C C . TYR A 1 71 ? -11.185 6.759 -7.009 1.00 95.94 71 TYR A C 1
ATOM 582 O O . TYR A 1 71 ? -12.225 6.420 -6.452 1.00 95.94 71 TYR A O 1
ATOM 590 N N . ALA A 1 72 ? -10.050 6.941 -6.332 1.00 97.38 72 ALA A N 1
ATOM 591 C CA . ALA A 1 72 ? -9.932 6.666 -4.906 1.00 97.38 72 ALA A CA 1
ATOM 592 C C . ALA A 1 72 ? -10.878 7.536 -4.068 1.00 97.38 72 ALA A C 1
ATOM 594 O O . ALA A 1 72 ? -11.457 7.058 -3.098 1.00 97.38 72 ALA A O 1
ATOM 595 N N . MET A 1 73 ? -11.082 8.798 -4.457 1.00 97.81 73 MET A N 1
ATOM 596 C CA . MET A 1 73 ? -12.059 9.670 -3.805 1.00 97.81 73 MET A CA 1
ATOM 597 C C . MET A 1 73 ? -13.502 9.268 -4.118 1.00 97.81 73 MET A C 1
ATOM 599 O O . MET A 1 73 ? -14.351 9.375 -3.240 1.00 97.81 73 MET A O 1
ATOM 603 N N . GLN A 1 74 ? -13.797 8.803 -5.334 1.00 97.94 74 GLN A N 1
ATOM 604 C CA . GLN A 1 74 ? -15.134 8.330 -5.703 1.00 97.94 74 GLN A CA 1
ATOM 605 C C . GLN A 1 74 ? -15.521 7.049 -4.944 1.00 97.94 74 GLN A C 1
ATOM 607 O O . GLN A 1 74 ? -16.677 6.903 -4.561 1.00 97.94 74 GLN A O 1
ATOM 612 N N . PHE A 1 75 ? -14.564 6.146 -4.716 1.00 97.75 75 PHE A N 1
ATOM 613 C CA . PHE A 1 75 ? -14.778 4.825 -4.109 1.00 97.75 75 PHE A CA 1
ATOM 614 C C . PHE A 1 75 ? -14.133 4.693 -2.724 1.00 97.75 75 PHE A C 1
ATOM 616 O O . PHE A 1 75 ? -13.706 3.604 -2.335 1.00 97.75 75 PHE A O 1
ATOM 623 N N . SER A 1 76 ? -14.036 5.795 -1.974 1.00 98.25 76 SER A N 1
ATOM 624 C CA . SER A 1 76 ? -13.329 5.817 -0.689 1.00 98.25 76 SER A CA 1
ATOM 625 C C . SER A 1 76 ? -13.896 4.804 0.303 1.00 98.25 76 SER A C 1
ATOM 627 O O . SER A 1 76 ? -13.131 4.054 0.903 1.00 98.25 76 SER A O 1
ATOM 629 N N . ASP A 1 77 ? -15.224 4.720 0.416 1.00 98.12 77 ASP A N 1
ATOM 630 C CA . ASP A 1 77 ? -15.879 3.801 1.352 1.00 98.12 77 ASP A CA 1
ATOM 631 C C . ASP A 1 77 ? -15.586 2.337 1.006 1.00 98.12 77 ASP A C 1
ATOM 633 O O . ASP A 1 77 ? -15.295 1.548 1.901 1.00 98.12 77 ASP A O 1
ATOM 637 N N . ASN A 1 78 ? -15.578 1.982 -0.284 1.00 97.94 78 ASN A N 1
ATOM 638 C CA . ASN A 1 78 ? -15.244 0.628 -0.733 1.00 97.94 78 ASN A CA 1
ATOM 639 C C . ASN A 1 78 ? -13.788 0.270 -0.421 1.00 97.94 78 ASN A C 1
ATOM 641 O O . ASN A 1 78 ? -13.520 -0.817 0.077 1.00 97.94 78 ASN A O 1
ATOM 645 N N . ILE A 1 79 ? -12.854 1.191 -0.672 1.00 97.81 79 ILE A N 1
ATOM 646 C CA . ILE A 1 79 ? -11.429 0.964 -0.403 1.00 97.81 79 ILE A CA 1
ATOM 647 C C . ILE A 1 79 ? -11.185 0.788 1.100 1.00 97.81 79 ILE A C 1
ATOM 649 O O . ILE A 1 79 ? -10.480 -0.137 1.497 1.00 97.81 79 ILE A O 1
ATOM 653 N N . VAL A 1 80 ? -11.779 1.644 1.941 1.00 98.00 80 VAL A N 1
ATOM 654 C CA . VAL A 1 80 ? -11.693 1.507 3.404 1.00 98.00 80 VAL A CA 1
ATOM 655 C C . VAL A 1 80 ? -12.280 0.174 3.859 1.00 98.00 80 VAL A C 1
ATOM 657 O O . VAL A 1 80 ? -11.647 -0.518 4.649 1.00 98.00 80 VAL A O 1
ATOM 660 N N . GLN A 1 81 ? -13.460 -0.201 3.358 1.00 97.56 81 GLN A N 1
ATOM 661 C CA . GLN A 1 81 ? -14.105 -1.467 3.717 1.00 97.56 81 GLN A CA 1
ATOM 662 C C . GLN A 1 81 ? -13.255 -2.677 3.321 1.00 97.56 81 GLN A C 1
ATOM 664 O O . GLN A 1 81 ? -13.094 -3.579 4.133 1.00 97.56 81 GLN A O 1
ATOM 669 N N . GLU A 1 82 ? -12.673 -2.694 2.119 1.00 97.06 82 GLU A N 1
ATOM 670 C CA . GLU A 1 82 ? -11.770 -3.772 1.698 1.00 97.06 82 GLU A CA 1
ATOM 671 C C . GLU A 1 82 ? -10.561 -3.888 2.646 1.00 97.06 82 GLU A C 1
ATOM 673 O O . GLU A 1 82 ? -10.253 -4.986 3.108 1.00 97.06 82 GLU A O 1
ATOM 678 N N . ILE A 1 83 ? -9.919 -2.771 3.013 1.00 96.56 83 ILE A N 1
ATOM 679 C CA . ILE A 1 83 ? -8.774 -2.781 3.944 1.00 96.56 83 ILE A CA 1
ATOM 680 C C . ILE A 1 83 ? -9.195 -3.247 5.345 1.00 96.56 83 ILE A C 1
ATOM 682 O O . ILE A 1 83 ? -8.457 -3.992 5.986 1.00 96.56 83 ILE A O 1
ATOM 686 N N . GLU A 1 84 ? -10.367 -2.838 5.831 1.00 95.69 84 GLU A N 1
ATOM 687 C CA . GLU A 1 84 ? -10.890 -3.260 7.137 1.00 95.69 84 GLU A CA 1
ATOM 688 C C . GLU A 1 84 ? -11.285 -4.740 7.170 1.00 95.69 84 GLU A C 1
ATOM 690 O O . GLU A 1 84 ? -11.080 -5.387 8.193 1.00 95.69 84 GLU A O 1
ATOM 695 N N . ILE A 1 85 ? -11.802 -5.283 6.064 1.00 95.50 85 ILE A N 1
ATOM 696 C CA . ILE A 1 85 ? -12.122 -6.712 5.928 1.00 95.50 85 ILE A CA 1
ATOM 697 C C . ILE A 1 85 ? -10.840 -7.549 5.913 1.00 95.50 85 ILE A C 1
ATOM 699 O O . ILE A 1 85 ? -10.767 -8.560 6.606 1.00 95.50 85 ILE A O 1
ATOM 703 N N . ILE A 1 86 ? -9.828 -7.124 5.149 1.00 93.69 86 ILE A N 1
ATOM 704 C CA . ILE A 1 86 ? -8.522 -7.800 5.096 1.00 93.69 86 ILE A CA 1
ATOM 705 C C . ILE A 1 86 ? -7.793 -7.668 6.442 1.00 93.69 86 ILE A C 1
ATOM 707 O O . ILE A 1 86 ? -7.087 -8.581 6.856 1.00 93.69 86 ILE A O 1
ATOM 711 N N . ASN A 1 87 ? -7.973 -6.536 7.130 1.00 93.00 87 ASN A N 1
ATOM 712 C CA . ASN A 1 87 ? -7.382 -6.218 8.428 1.00 93.00 87 ASN A CA 1
ATOM 713 C C . ASN A 1 87 ? -5.855 -6.479 8.506 1.00 93.00 87 ASN A C 1
ATOM 715 O O . ASN A 1 87 ? -5.391 -7.099 9.465 1.00 93.00 87 ASN A O 1
ATOM 719 N N . PRO A 1 88 ? -5.044 -5.990 7.547 1.00 92.00 88 PRO A N 1
ATOM 720 C CA . PRO A 1 88 ? -3.624 -6.335 7.476 1.00 92.00 88 PRO A CA 1
ATOM 721 C C . PRO A 1 88 ? -2.850 -5.795 8.685 1.00 92.00 88 PRO A C 1
ATOM 723 O O . PRO A 1 88 ? -3.208 -4.749 9.222 1.00 92.00 88 PRO A O 1
ATOM 726 N N . GLU A 1 89 ? -1.774 -6.457 9.108 1.00 89.81 89 GLU A N 1
ATOM 727 C CA . GLU A 1 89 ? -0.833 -5.887 10.093 1.00 89.81 89 GLU A CA 1
ATOM 728 C C . GLU A 1 89 ? 0.035 -4.791 9.463 1.00 89.81 89 GLU A C 1
ATOM 730 O O . GLU A 1 89 ? 0.268 -3.743 10.064 1.00 89.81 89 GLU A O 1
ATOM 735 N N . LEU A 1 90 ? 0.435 -5.017 8.210 1.00 91.38 90 LEU A N 1
ATOM 736 C CA . LEU A 1 90 ? 1.291 -4.146 7.421 1.00 91.38 90 LEU A CA 1
ATOM 737 C C . LEU A 1 90 ? 0.689 -3.930 6.031 1.00 91.38 90 LEU A C 1
ATOM 739 O O . LEU A 1 90 ? 0.372 -4.883 5.320 1.00 91.38 90 LEU A O 1
ATOM 743 N N . ILE A 1 91 ? 0.592 -2.670 5.615 1.00 94.75 91 ILE A N 1
ATOM 744 C CA . ILE A 1 91 ? 0.220 -2.284 4.255 1.00 94.75 91 ILE A CA 1
ATOM 745 C C . ILE A 1 91 ? 1.484 -1.915 3.478 1.00 94.75 91 ILE A C 1
ATOM 747 O O . ILE A 1 91 ? 2.236 -1.021 3.866 1.00 94.75 91 ILE A O 1
ATOM 751 N N . ILE A 1 92 ? 1.691 -2.5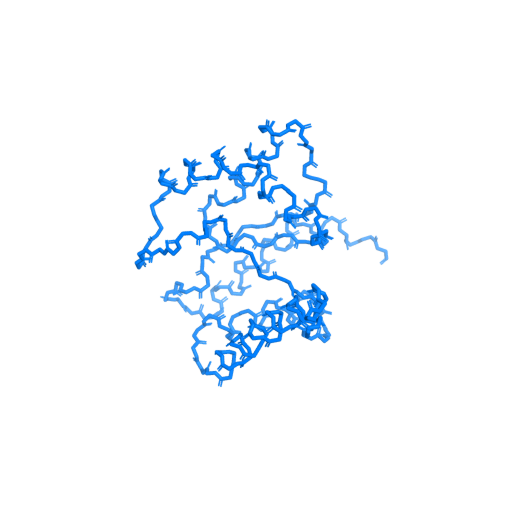72 2.337 1.00 93.69 92 ILE A N 1
ATOM 752 C CA . ILE A 1 92 ? 2.800 -2.280 1.425 1.00 93.69 92 ILE A CA 1
ATOM 753 C C . ILE A 1 92 ? 2.239 -1.635 0.160 1.00 93.69 92 ILE A C 1
ATOM 755 O O . ILE A 1 92 ? 1.676 -2.299 -0.714 1.00 93.69 92 ILE A O 1
ATOM 759 N N . CYS A 1 93 ? 2.401 -0.322 0.045 1.00 95.25 93 CYS A N 1
ATOM 760 C CA . CYS A 1 93 ? 2.029 0.424 -1.145 1.00 95.25 93 CYS A CA 1
ATOM 761 C C . CYS A 1 93 ? 3.072 0.227 -2.251 1.00 95.25 93 CYS A C 1
ATOM 763 O O . CYS A 1 93 ? 4.135 0.840 -2.232 1.00 95.25 93 CYS A O 1
ATOM 765 N N . CYS A 1 94 ? 2.749 -0.608 -3.240 1.00 91.38 94 CYS A N 1
ATOM 766 C CA . CYS A 1 94 ? 3.581 -0.824 -4.425 1.00 91.38 94 CYS A CA 1
ATOM 767 C C . CYS A 1 94 ? 3.326 0.275 -5.471 1.00 91.38 94 CYS A C 1
ATOM 769 O O . CYS A 1 94 ? 2.591 0.067 -6.433 1.00 91.38 94 CYS A O 1
ATOM 771 N N . GLY A 1 95 ? 3.904 1.455 -5.279 1.00 91.06 95 GLY A N 1
ATOM 772 C CA . GLY A 1 95 ? 3.762 2.619 -6.148 1.00 91.06 95 GLY A CA 1
ATOM 773 C C . GLY A 1 95 ? 3.847 3.921 -5.354 1.00 91.06 95 GLY A C 1
ATOM 774 O O . GLY A 1 95 ? 3.192 4.070 -4.324 1.00 91.06 95 GLY A O 1
ATOM 775 N N . ILE A 1 96 ? 4.621 4.882 -5.859 1.00 90.94 96 ILE A N 1
ATOM 776 C CA . ILE A 1 96 ? 4.825 6.169 -5.185 1.00 90.94 96 ILE A CA 1
ATOM 777 C C . ILE A 1 96 ? 3.541 7.007 -5.208 1.00 90.94 96 ILE A C 1
ATOM 779 O O . ILE A 1 96 ? 2.876 7.134 -6.238 1.00 90.94 96 ILE A O 1
ATOM 783 N N . GLY A 1 97 ? 3.204 7.604 -4.066 1.00 94.31 97 GLY A N 1
ATOM 784 C CA . GLY A 1 97 ? 2.001 8.402 -3.852 1.00 94.31 97 GLY A CA 1
ATOM 785 C C . GLY A 1 97 ? 0.758 7.610 -3.434 1.00 94.31 97 GLY A C 1
ATOM 786 O O . GLY A 1 97 ? -0.267 8.236 -3.139 1.00 94.31 97 GLY A O 1
ATOM 787 N N . LEU A 1 98 ? 0.814 6.277 -3.373 1.00 95.81 98 LEU A N 1
ATOM 788 C CA . LEU A 1 98 ? -0.305 5.443 -2.930 1.00 95.81 98 LEU A CA 1
ATOM 789 C C . LEU A 1 98 ? -0.537 5.541 -1.416 1.00 95.81 98 LEU A C 1
ATOM 791 O O . LEU A 1 98 ? -1.689 5.631 -0.995 1.00 95.81 98 LEU A O 1
ATOM 795 N N . LYS A 1 99 ? 0.516 5.633 -0.594 1.00 96.19 99 LYS A N 1
ATOM 796 C CA . LYS A 1 99 ? 0.396 5.835 0.863 1.00 96.19 99 LYS A CA 1
ATOM 797 C C . LYS A 1 99 ? -0.354 7.128 1.177 1.00 96.19 99 LYS A C 1
ATOM 799 O O . LYS A 1 99 ? -1.231 7.155 2.041 1.00 96.19 99 LYS A O 1
ATOM 804 N N . ARG A 1 100 ? -0.083 8.202 0.423 1.00 96.81 100 ARG A N 1
ATOM 805 C CA . ARG A 1 100 ? -0.843 9.464 0.502 1.00 96.81 100 ARG A CA 1
ATOM 806 C C . ARG A 1 100 ? -2.320 9.256 0.152 1.00 96.81 100 ARG A C 1
ATOM 808 O O . ARG A 1 100 ? -3.179 9.788 0.851 1.00 96.81 100 ARG A O 1
ATOM 815 N N . ILE A 1 101 ? -2.619 8.491 -0.900 1.00 97.69 101 ILE A N 1
ATOM 816 C CA . ILE A 1 101 ? -3.997 8.202 -1.326 1.00 97.69 101 ILE A CA 1
ATOM 817 C C . ILE A 1 101 ? -4.761 7.430 -0.249 1.00 97.69 101 ILE A C 1
ATOM 819 O O . ILE A 1 101 ? -5.868 7.840 0.093 1.00 97.69 101 ILE A O 1
ATOM 823 N N . ILE A 1 102 ? -4.176 6.370 0.320 1.00 97.75 102 ILE A N 1
ATOM 824 C CA . ILE A 1 102 ? -4.819 5.599 1.395 1.00 97.75 102 ILE A CA 1
ATOM 825 C C . ILE A 1 102 ? -5.154 6.511 2.581 1.00 97.75 102 ILE A C 1
ATOM 827 O O . ILE A 1 102 ? -6.292 6.521 3.048 1.00 97.75 102 ILE A O 1
ATOM 831 N N . ASN A 1 103 ? -4.212 7.355 3.010 1.00 96.75 103 ASN A N 1
ATOM 832 C CA . ASN A 1 103 ? -4.458 8.315 4.089 1.00 96.75 103 ASN A CA 1
ATOM 833 C C . ASN A 1 103 ? -5.584 9.311 3.755 1.00 96.75 103 ASN A C 1
ATOM 835 O O . ASN A 1 103 ? -6.411 9.620 4.611 1.00 96.75 103 ASN A O 1
ATOM 839 N N . MET A 1 104 ? -5.653 9.806 2.514 1.00 97.50 104 MET A N 1
ATOM 840 C CA . MET A 1 104 ? -6.744 10.686 2.076 1.00 97.50 104 MET A CA 1
ATOM 841 C C . MET A 1 104 ? -8.102 9.986 2.085 1.00 97.50 104 MET A C 1
ATOM 843 O O . MET A 1 104 ? -9.093 10.593 2.485 1.00 97.50 104 MET A O 1
ATOM 847 N N . VAL A 1 105 ? -8.147 8.727 1.651 1.00 98.19 105 VAL A N 1
ATOM 848 C CA . VAL A 1 105 ? -9.356 7.899 1.645 1.00 98.19 105 VAL A CA 1
ATOM 849 C C . VAL A 1 105 ? -9.871 7.696 3.074 1.00 98.19 105 VAL A C 1
ATOM 851 O O . VAL A 1 105 ? -11.031 7.996 3.344 1.00 98.19 105 VAL A O 1
ATOM 854 N N . TYR A 1 106 ? -8.999 7.319 4.015 1.00 98.12 106 TYR A N 1
ATOM 855 C CA . TYR A 1 106 ? -9.360 7.193 5.433 1.00 98.12 106 TYR A CA 1
ATOM 856 C C . TYR A 1 106 ? -9.839 8.517 6.037 1.00 98.12 106 TYR A C 1
ATOM 858 O O . TYR A 1 106 ? -10.887 8.557 6.685 1.00 98.12 106 TYR A O 1
ATOM 866 N N . LYS A 1 107 ? -9.134 9.622 5.752 1.00 97.38 107 LYS A N 1
ATOM 867 C CA . LYS A 1 107 ? -9.540 10.964 6.193 1.00 97.38 107 LYS A CA 1
ATOM 868 C C . LYS A 1 107 ? -10.923 11.344 5.661 1.00 97.38 107 LYS A C 1
ATOM 870 O O . LYS A 1 107 ? -11.736 11.861 6.418 1.00 97.38 107 LYS A O 1
ATOM 875 N N . LYS A 1 108 ? -11.205 11.085 4.379 1.00 97.62 108 LYS A N 1
ATOM 876 C CA . LYS A 1 108 ? -12.513 11.357 3.760 1.00 97.62 108 LYS A CA 1
ATOM 877 C C . LYS A 1 108 ? -13.640 10.570 4.436 1.00 97.62 108 LYS A C 1
ATOM 879 O O . LYS A 1 108 ? -14.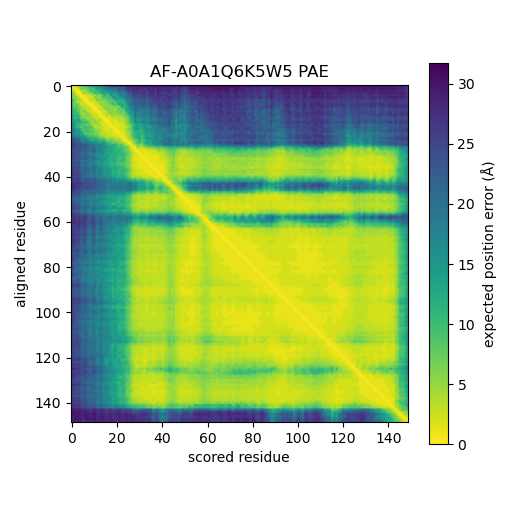729 11.110 4.596 1.00 97.62 108 LYS A O 1
ATOM 884 N N . CYS A 1 109 ? -13.369 9.335 4.848 1.00 98.00 109 CYS A N 1
ATOM 885 C CA . CYS A 1 109 ? -14.318 8.482 5.564 1.00 98.00 109 CYS A CA 1
ATOM 886 C C . CYS A 1 109 ? -14.388 8.772 7.078 1.00 98.00 109 CYS A C 1
ATOM 888 O O . CYS A 1 109 ? -15.064 8.037 7.794 1.00 98.00 109 CYS A O 1
ATOM 890 N N . ASN A 1 110 ? -13.703 9.809 7.582 1.00 97.44 110 ASN A N 1
ATOM 891 C CA . ASN A 1 110 ? -13.585 10.126 9.012 1.00 97.44 110 ASN A CA 1
ATOM 892 C C . ASN A 1 110 ? -13.079 8.942 9.861 1.00 97.44 110 ASN A C 1
ATOM 894 O O . ASN A 1 110 ? -13.542 8.726 10.981 1.00 97.44 110 ASN A O 1
ATOM 898 N N . LYS A 1 111 ? -12.125 8.170 9.327 1.00 96.44 111 LYS A N 1
ATOM 899 C CA . LYS A 1 111 ? -11.486 7.041 10.016 1.00 96.44 111 LYS A CA 1
ATOM 900 C C . LYS A 1 111 ? -9.981 7.248 10.154 1.00 96.44 111 LYS A C 1
ATOM 902 O O . LYS A 1 111 ? -9.362 7.958 9.365 1.00 96.44 111 LYS A O 1
ATOM 907 N N . ASN A 1 112 ? -9.386 6.558 11.124 1.00 93.00 112 ASN A N 1
ATOM 908 C CA . ASN A 1 112 ? -7.940 6.540 11.336 1.00 93.00 112 ASN A CA 1
ATOM 909 C C . ASN A 1 112 ? -7.350 5.225 10.824 1.00 93.00 112 ASN A C 1
ATOM 911 O O . ASN A 1 112 ? -7.794 4.146 11.221 1.00 93.00 112 ASN A O 1
ATOM 915 N N . LEU A 1 113 ? -6.338 5.315 9.958 1.00 91.69 113 LEU A N 1
ATOM 916 C CA . LEU A 1 113 ? -5.562 4.156 9.533 1.00 91.69 113 LEU A CA 1
ATOM 917 C C . LEU A 1 113 ? -4.606 3.764 10.669 1.00 91.69 113 LEU A C 1
ATOM 919 O O . LEU A 1 113 ? -3.478 4.240 10.738 1.00 91.69 113 LEU A O 1
ATOM 923 N N . ASN A 1 114 ? -5.067 2.910 11.581 1.00 90.31 114 ASN A N 1
ATOM 924 C CA . ASN A 1 114 ? -4.269 2.407 12.706 1.00 90.31 114 ASN A CA 1
ATOM 925 C C . ASN A 1 114 ? -3.397 1.206 12.294 1.00 90.31 114 ASN A C 1
ATOM 927 O O . ASN A 1 114 ? -3.365 0.202 13.001 1.00 90.31 114 ASN A O 1
ATOM 931 N N . LYS A 1 115 ? -2.759 1.279 11.121 1.00 91.06 115 LYS A N 1
ATOM 932 C CA . LYS A 1 115 ? -1.955 0.208 10.517 1.00 91.06 115 LYS A CA 1
ATOM 933 C C . LYS A 1 115 ? -0.605 0.755 10.085 1.00 91.06 115 LYS A C 1
ATOM 935 O O . LYS A 1 115 ? -0.533 1.889 9.607 1.00 91.06 115 LYS A O 1
ATOM 940 N N . ASP A 1 116 ? 0.435 -0.064 10.198 1.00 92.81 116 ASP A N 1
ATOM 941 C CA . ASP A 1 116 ? 1.724 0.291 9.625 1.00 92.81 116 ASP A CA 1
ATOM 942 C C . ASP A 1 116 ? 1.625 0.288 8.101 1.00 92.81 116 ASP A C 1
ATOM 944 O O . ASP A 1 116 ? 0.992 -0.576 7.490 1.00 92.81 116 ASP A O 1
ATOM 948 N N . ILE A 1 117 ? 2.223 1.302 7.481 1.00 94.94 117 ILE A N 1
ATOM 949 C CA . ILE A 1 117 ? 2.160 1.500 6.038 1.00 94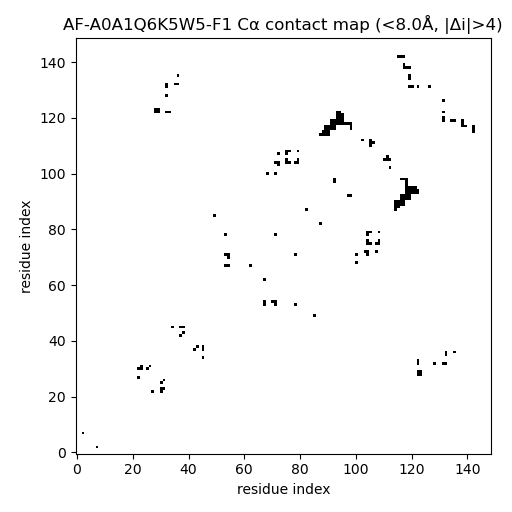.94 117 ILE A CA 1
ATOM 950 C C . ILE A 1 117 ? 3.494 2.013 5.507 1.00 94.94 117 ILE A C 1
ATOM 952 O O . ILE A 1 117 ? 3.989 3.069 5.922 1.00 94.94 117 ILE A O 1
ATOM 956 N N . ILE A 1 118 ? 4.043 1.290 4.538 1.00 94.81 118 ILE A N 1
ATOM 957 C CA . ILE A 1 118 ? 5.218 1.697 3.758 1.00 94.81 118 ILE A CA 1
ATOM 958 C C . ILE A 1 118 ? 4.870 1.871 2.299 1.00 94.81 118 ILE A C 1
ATOM 960 O O . ILE A 1 118 ? 3.859 1.365 1.814 1.00 94.81 118 ILE A O 1
ATOM 964 N N . GLU A 1 119 ? 5.721 2.615 1.612 1.00 95.06 119 GLU A N 1
ATOM 965 C CA . GLU A 1 119 ? 5.598 2.899 0.197 1.00 95.06 119 GLU A CA 1
ATOM 966 C C . GLU A 1 119 ? 6.909 2.555 -0.494 1.00 95.06 119 GLU A C 1
ATOM 968 O O . GLU A 1 119 ? 7.964 2.985 -0.056 1.00 95.06 119 GLU A O 1
ATOM 973 N N . VAL A 1 120 ? 6.826 1.777 -1.565 1.00 93.44 120 VAL A N 1
ATOM 974 C CA . VAL A 1 120 ? 7.967 1.410 -2.408 1.00 93.44 120 VAL A CA 1
ATOM 975 C C . VAL A 1 120 ? 7.622 1.672 -3.865 1.00 93.44 120 VAL A C 1
ATOM 977 O O . VAL A 1 120 ? 6.446 1.780 -4.232 1.00 93.44 120 VAL A O 1
ATOM 980 N N . HIS A 1 121 ? 8.621 1.725 -4.738 1.00 90.88 121 HIS A N 1
ATOM 981 C CA . HIS A 1 121 ? 8.387 1.710 -6.174 1.00 90.88 121 HIS A CA 1
ATOM 982 C C . HIS A 1 121 ? 7.571 0.484 -6.617 1.00 90.88 121 HIS A C 1
ATOM 984 O O . HIS A 1 121 ? 7.623 -0.602 -6.036 1.00 90.88 121 HIS A O 1
ATOM 990 N N . HIS A 1 122 ? 6.788 0.652 -7.688 1.00 88.12 122 HIS A N 1
ATOM 991 C CA . HIS A 1 122 ? 5.967 -0.438 -8.204 1.00 88.12 122 HIS A CA 1
ATOM 992 C C . HIS A 1 122 ? 6.859 -1.598 -8.668 1.00 88.12 122 HIS A C 1
ATOM 994 O O . HIS A 1 122 ? 7.819 -1.412 -9.416 1.00 88.12 122 HIS A O 1
ATOM 1000 N N . LEU A 1 123 ? 6.505 -2.826 -8.289 1.00 85.56 123 LEU A N 1
ATOM 1001 C CA . LEU A 1 123 ? 7.374 -3.995 -8.465 1.00 85.56 123 LEU A CA 1
ATOM 1002 C C . LEU A 1 123 ? 7.578 -4.415 -9.925 1.00 85.56 123 LEU A C 1
ATOM 1004 O O . LEU A 1 123 ? 8.419 -5.269 -10.197 1.00 85.56 123 LEU A O 1
ATOM 1008 N N . SER A 1 124 ? 6.851 -3.821 -10.874 1.00 82.12 124 SER A N 1
ATOM 1009 C CA . SER A 1 124 ? 7.102 -3.989 -12.312 1.00 82.12 124 SER A CA 1
ATOM 1010 C C . SER A 1 124 ? 8.173 -3.051 -12.876 1.00 82.12 124 SER A C 1
ATOM 1012 O O . SER A 1 124 ? 8.515 -3.194 -14.048 1.00 82.12 124 SER A O 1
ATOM 1014 N N . TYR A 1 125 ? 8.697 -2.095 -12.097 1.00 82.38 125 TYR A N 1
ATOM 1015 C CA . TYR A 1 125 ? 9.765 -1.206 -12.560 1.00 82.38 125 TYR A CA 1
ATOM 1016 C C . TYR A 1 125 ? 10.986 -2.026 -12.989 1.00 82.38 125 TYR A C 1
ATOM 1018 O O . TYR A 1 125 ? 11.442 -2.913 -12.259 1.00 82.38 125 TYR A O 1
ATOM 1026 N N . VAL A 1 126 ? 11.522 -1.730 -14.173 1.00 78.38 126 VAL A N 1
ATOM 1027 C CA . VAL A 1 126 ? 12.650 -2.463 -14.764 1.00 78.38 126 VAL A CA 1
ATOM 1028 C C . VAL A 1 126 ? 13.958 -1.977 -14.134 1.00 78.38 126 VAL A C 1
ATOM 1030 O O . VAL A 1 126 ? 14.675 -1.152 -14.684 1.00 78.38 126 VAL A O 1
ATOM 1033 N N . VAL A 1 127 ? 14.233 -2.483 -12.935 1.00 82.94 127 VAL A N 1
ATOM 1034 C CA . VAL A 1 127 ? 15.440 -2.220 -12.133 1.00 82.94 127 VAL A CA 1
ATOM 1035 C C . VAL A 1 127 ? 16.035 -3.536 -11.620 1.00 82.94 127 VAL A C 1
ATOM 1037 O O . VAL A 1 127 ? 15.421 -4.597 -11.754 1.00 82.94 127 VAL A O 1
ATOM 1040 N N . GLY A 1 128 ? 17.230 -3.503 -11.033 1.00 83.50 128 GLY A N 1
ATOM 1041 C CA . GLY A 1 128 ? 17.788 -4.678 -10.359 1.00 83.50 128 GLY A CA 1
ATOM 1042 C C . GLY A 1 128 ? 16.915 -5.110 -9.177 1.00 83.50 128 GLY A C 1
ATOM 1043 O O . GLY A 1 128 ? 16.346 -4.269 -8.482 1.00 83.50 128 GLY A O 1
ATOM 1044 N N . ASP A 1 129 ? 16.802 -6.417 -8.934 1.00 84.81 129 ASP A N 1
ATOM 1045 C CA . ASP A 1 129 ? 16.074 -6.923 -7.763 1.00 84.81 129 ASP A CA 1
ATOM 1046 C C . ASP A 1 129 ? 16.688 -6.404 -6.455 1.00 84.81 129 ASP A C 1
ATOM 1048 O O . ASP A 1 129 ? 15.947 -6.077 -5.536 1.00 84.81 129 ASP A O 1
ATOM 1052 N N . ASP A 1 130 ? 18.015 -6.282 -6.386 1.00 88.12 130 ASP A N 1
ATOM 1053 C CA . ASP A 1 130 ? 18.710 -5.807 -5.185 1.00 88.12 130 ASP A CA 1
ATOM 1054 C C . ASP A 1 130 ? 18.346 -4.357 -4.857 1.00 88.12 130 ASP A C 1
ATOM 1056 O O . ASP A 1 130 ? 18.162 -4.021 -3.694 1.00 88.12 130 ASP A O 1
ATOM 1060 N N . ILE A 1 131 ? 18.151 -3.516 -5.879 1.00 88.38 131 ILE A N 1
ATOM 1061 C CA . ILE A 1 131 ? 17.698 -2.129 -5.705 1.00 88.38 131 ILE A CA 1
ATOM 1062 C C . ILE A 1 131 ? 16.295 -2.118 -5.090 1.00 88.38 131 ILE A C 1
ATOM 1064 O O . ILE A 1 131 ? 16.081 -1.478 -4.065 1.00 88.38 131 ILE A O 1
ATOM 1068 N N . CYS A 1 132 ? 15.369 -2.888 -5.670 1.00 87.94 132 CYS A N 1
ATOM 1069 C CA . CYS A 1 132 ? 13.999 -3.012 -5.166 1.00 87.94 132 CYS A CA 1
ATOM 1070 C C . CYS A 1 132 ? 13.958 -3.547 -3.724 1.00 87.94 132 CYS A C 1
ATOM 1072 O O . CYS A 1 132 ? 13.164 -3.082 -2.909 1.00 87.94 132 CYS A O 1
ATOM 1074 N N . MET A 1 133 ? 14.803 -4.529 -3.400 1.00 91.12 133 MET A N 1
ATOM 1075 C CA . MET A 1 133 ? 14.838 -5.126 -2.066 1.00 91.12 133 MET A CA 1
ATOM 1076 C C . MET A 1 133 ? 15.523 -4.231 -1.033 1.00 91.12 133 MET A C 1
ATOM 1078 O O . MET A 1 133 ? 15.108 -4.242 0.122 1.00 91.12 133 MET A O 1
ATOM 1082 N N . ASN A 1 134 ? 16.542 -3.461 -1.417 1.00 92.44 134 ASN A N 1
ATOM 1083 C CA . ASN A 1 134 ? 17.189 -2.503 -0.521 1.00 92.44 134 ASN A CA 1
ATOM 1084 C C . ASN A 1 134 ? 16.231 -1.371 -0.148 1.00 92.44 134 ASN A C 1
ATOM 1086 O O . ASN A 1 134 ? 16.068 -1.099 1.036 1.00 92.44 134 ASN A O 1
ATOM 1090 N N . GLU A 1 135 ? 15.525 -0.805 -1.131 1.00 92.56 135 GLU A N 1
ATOM 1091 C CA . GLU A 1 135 ? 14.468 0.186 -0.893 1.00 92.56 135 GLU A CA 1
ATOM 1092 C C . GLU A 1 135 ? 13.413 -0.356 0.079 1.00 92.56 135 GLU A C 1
ATOM 1094 O O . GLU A 1 135 ? 13.116 0.263 1.098 1.00 92.56 135 GLU A O 1
ATOM 1099 N N . PHE A 1 136 ? 12.907 -1.566 -0.179 1.00 92.31 136 PHE A N 1
ATOM 1100 C CA . PHE A 1 136 ? 11.934 -2.204 0.702 1.00 92.31 136 PHE A CA 1
ATOM 1101 C C . PHE A 1 136 ? 12.453 -2.397 2.133 1.00 92.31 136 PHE A C 1
ATOM 1103 O O . PHE A 1 136 ? 11.746 -2.110 3.097 1.00 92.31 136 PHE A O 1
ATOM 1110 N N . LYS A 1 137 ? 13.697 -2.862 2.287 1.00 91.81 137 LYS A N 1
ATOM 1111 C CA . LYS A 1 137 ? 14.339 -3.037 3.598 1.00 91.81 137 LYS A CA 1
ATOM 1112 C C . LYS A 1 137 ? 14.508 -1.716 4.335 1.00 91.81 137 LYS A C 1
ATOM 1114 O O . LYS A 1 137 ? 14.347 -1.683 5.553 1.00 91.81 137 LYS A O 1
ATOM 1119 N N . ASP A 1 138 ? 14.851 -0.651 3.625 1.00 92.50 138 ASP A N 1
ATOM 1120 C CA . ASP A 1 138 ? 15.030 0.670 4.218 1.00 92.50 138 ASP A CA 1
ATOM 1121 C C . ASP A 1 138 ? 13.696 1.245 4.710 1.00 92.50 138 ASP A C 1
ATOM 1123 O O . ASP A 1 138 ? 13.621 1.720 5.845 1.00 92.50 138 ASP A O 1
ATOM 1127 N N . GLU A 1 139 ? 12.619 1.074 3.944 1.00 92.94 139 GLU A N 1
ATOM 1128 C CA . GLU A 1 139 ? 11.260 1.427 4.369 1.00 92.94 139 GLU A CA 1
ATOM 1129 C C . GLU A 1 139 ? 10.794 0.605 5.585 1.00 92.94 139 GLU A C 1
ATOM 1131 O O . GLU A 1 139 ? 10.259 1.156 6.552 1.00 92.94 139 GLU A O 1
ATOM 1136 N N . LEU A 1 140 ? 11.067 -0.707 5.607 1.00 90.25 140 LEU A N 1
ATOM 1137 C CA . LEU A 1 140 ? 10.753 -1.569 6.754 1.00 90.25 140 LEU A CA 1
ATOM 1138 C C . LEU A 1 140 ? 11.477 -1.139 8.039 1.00 90.25 140 LEU A C 1
ATOM 1140 O O . LEU A 1 140 ? 10.893 -1.186 9.125 1.00 90.25 140 LEU A O 1
ATOM 1144 N N . LYS A 1 141 ? 12.734 -0.680 7.948 1.00 88.50 141 LYS A N 1
ATOM 1145 C CA . LYS A 1 141 ? 13.456 -0.128 9.112 1.00 88.50 141 LYS A CA 1
ATOM 1146 C C . LYS A 1 141 ? 12.738 1.091 9.694 1.00 88.50 141 LYS A C 1
ATOM 1148 O O . LYS A 1 141 ? 12.768 1.273 10.908 1.00 88.50 141 LYS A O 1
ATOM 1153 N N . GLY A 1 142 ? 12.075 1.886 8.852 1.00 81.25 142 GLY A N 1
ATOM 1154 C CA . GLY A 1 142 ? 11.279 3.043 9.267 1.00 81.25 142 GLY A CA 1
ATOM 1155 C C . GLY A 1 142 ? 10.040 2.681 10.094 1.00 81.25 142 GLY A C 1
ATOM 1156 O O . GLY A 1 142 ? 9.623 3.476 10.938 1.00 81.25 142 GLY A O 1
ATOM 1157 N N . ILE A 1 143 ? 9.487 1.477 9.905 1.00 81.81 143 ILE A N 1
ATOM 1158 C CA . ILE A 1 143 ? 8.385 0.945 10.724 1.00 81.81 143 ILE A CA 1
ATOM 1159 C C . ILE A 1 143 ? 8.900 0.302 12.013 1.00 81.81 143 ILE A C 1
ATOM 1161 O O . ILE A 1 143 ? 8.222 0.371 13.038 1.00 81.81 143 ILE A O 1
ATOM 1165 N N . ASN A 1 144 ? 10.099 -0.294 11.992 1.00 60.69 144 ASN A N 1
ATOM 1166 C CA . ASN A 1 144 ? 10.712 -0.976 13.135 1.00 60.69 144 ASN A CA 1
ATOM 1167 C C . ASN A 1 144 ? 11.094 -0.015 14.284 1.00 60.69 144 ASN A C 1
ATOM 1169 O O . ASN A 1 144 ? 12.252 0.143 14.663 1.00 60.69 144 ASN A O 1
ATOM 1173 N N . ARG A 1 145 ? 10.074 0.521 14.959 1.00 51.50 145 ARG A N 1
ATOM 1174 C CA . ARG A 1 145 ? 10.092 0.912 16.375 1.00 51.50 145 ARG A CA 1
ATOM 1175 C C . ARG A 1 145 ? 10.086 -0.308 17.315 1.00 51.50 145 ARG A C 1
ATOM 1177 O O . ARG A 1 145 ? 10.031 -0.136 18.530 1.00 51.50 145 ARG A O 1
ATOM 1184 N N . LEU A 1 146 ? 10.188 -1.529 16.780 1.00 43.72 146 LEU A N 1
ATOM 1185 C CA . LEU A 1 146 ? 10.134 -2.796 17.512 1.00 43.72 146 LEU A CA 1
ATOM 1186 C C . LEU A 1 146 ? 11.460 -3.580 17.442 1.00 43.72 146 LEU A C 1
ATOM 1188 O O . LEU A 1 146 ? 11.481 -4.769 17.172 1.00 43.72 146 LEU A O 1
ATOM 1192 N N . ASN A 1 147 ? 12.564 -2.934 17.832 1.00 40.56 147 ASN A N 1
ATOM 1193 C CA . ASN A 1 147 ? 13.624 -3.611 18.602 1.00 40.56 147 ASN A CA 1
ATOM 1194 C C . ASN A 1 147 ? 13.263 -3.623 20.106 1.00 40.56 147 ASN A C 1
ATOM 1196 O O . ASN A 1 147 ? 14.087 -3.333 20.971 1.00 40.56 147 ASN A O 1
ATOM 1200 N N . ARG A 1 148 ? 11.994 -3.890 20.435 1.00 43.97 148 ARG A N 1
ATOM 1201 C CA . ARG A 1 148 ? 11.518 -4.071 21.811 1.00 43.97 148 ARG A CA 1
ATOM 1202 C C . ARG A 1 148 ? 10.567 -5.257 21.868 1.00 43.97 148 ARG A C 1
ATOM 1204 O O . ARG A 1 148 ? 9.354 -5.073 21.887 1.00 43.97 148 ARG A O 1
ATOM 1211 N N . LYS A 1 149 ? 11.145 -6.451 21.896 1.00 33.84 149 LYS A N 1
ATOM 1212 C CA . LYS A 1 149 ? 10.921 -7.462 22.932 1.00 33.84 149 LYS A CA 1
ATOM 1213 C C . LYS A 1 149 ? 12.137 -8.374 22.972 1.00 33.84 149 LYS A C 1
ATOM 1215 O O . LYS A 1 149 ? 12.619 -8.728 21.877 1.00 33.84 149 LYS A O 1
#

Foldseek 3Di:
DDPDPVNVVVVVVVVVVVVLVVVLPDPAQQNVLVVVLCCVPVVDDPPLDDDDDQDDPDDDPDDDVVVSLVSCLVCLVVVVVVCVVSVDQEAEAQDPCVVVSNCVSCVSVVHDPPHHYFYFHHRNPPDDSVVRVVRSVVRVVVVPPPPDD

Mean predicted aligned error: 10.1 Å

Sequence (149 aa):
MNITINSIIKDAETKEYTYLKKNMSKNSIFPRRIKKMQEEVLRTNINDITFMNINKRGGFSYTDMTILNTYAMQFSDNI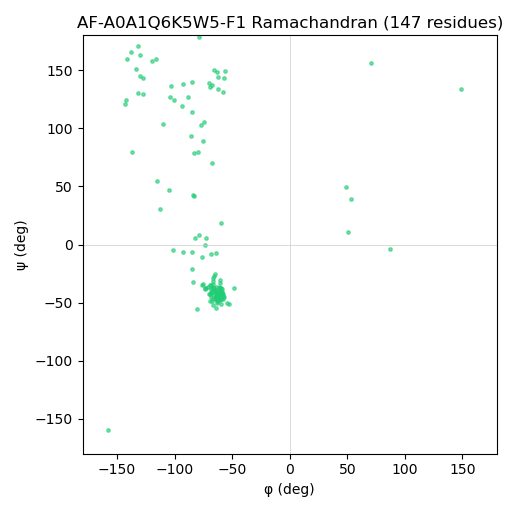VQEIEIINPELIICCGIGLKRIINMVYKKCNKNLNKDIIEVHHLSYVVGDDICMNEFKDELKGINRLNRK

Secondary structure (DSSP, 8-state):
----HHHHHHHHHHHHHHHHHHHHTS--HHHHHHHHHHHHHHSS-TTS-----S--S---SS--HHHHHHHHHHTHHHHHHHHHHH--SEEEEESTTHHHHHHHHHHHTT----SEEEEE--TTSSS-HHHHHHHHHHHHHHH------

Radius of gyration: 16.76 Å; Cα contacts (8 Å, |Δi|>4): 108; chains: 1; bounding box: 49×38×42 Å

pLDDT: mean 79.48, std 18.55, range [33.84, 98.25]

Solvent-accessible surface area (backbone atoms only — not comparable to full-atom values): 9193 Å² total; per-residue (Å²): 135,88,81,51,69,70,57,56,52,51,52,50,53,50,49,51,50,50,52,50,51,59,52,52,73,38,95,48,64,43,46,53,50,50,51,53,53,44,45,69,72,64,73,54,80,89,79,87,72,84,88,81,72,89,75,82,85,74,81,67,101,61,88,57,65,67,61,48,50,54,49,42,65,75,41,23,68,59,55,51,49,53,49,61,71,68,56,59,75,64,45,78,26,66,24,82,67,42,54,61,48,54,52,49,28,29,53,74,69,76,46,80,81,90,51,51,73,41,62,36,71,38,62,76,60,96,65,59,68,64,58,58,50,48,52,47,52,54,45,50,54,73,68,55,82,66,92,73,130